Protein AF-A0AAV5Y1X2-F1 (afdb_monomer)

Foldseek 3Di:
DDQDDPLVVVLVVLVVCCVDPNVPVDADDPCLLVVLQVVLVVQDQWDPDPDDDIHGGRVSVSSNSNSVSCCVSHNDDPDD

Nearest PDB structures (foldseek):
  8tzr-assembly1_B  TM=2.966E-01  e=9.903E+00  Homo sapiens

Mean predicted aligned error: 3.87 Å

Sequence (80 aa):
MTEADVVGRASSAILKNLAGPMAKDMPYTPYTEATLRRLAGLEPRTLALMHGSTFKGDGGKAILALAEVIKRALGPAEAA

Solvent-accessible surface area (backbone atoms only — not comparable to full-atom values): 4704 Å² total; per-residue (Å²): 112,40,75,66,83,57,49,66,55,52,48,52,49,54,56,52,33,53,75,42,100,48,53,75,78,71,85,68,53,94,56,50,59,60,52,36,52,56,57,19,72,65,61,33,52,55,40,86,46,95,75,75,62,34,38,45,51,67,34,20,62,46,36,47,56,41,41,54,49,48,43,74,75,51,40,80,77,79,83,126

Structure (mmCIF, N/CA/C/O backbone):
data_AF-A0AAV5Y1X2-F1
#
_entry.id   AF-A0AAV5Y1X2-F1
#
loop_
_atom_site.group_PDB
_atom_site.id
_atom_site.type_symbol
_atom_site.label_atom_id
_atom_site.label_alt_id
_atom_site.label_comp_id
_atom_site.label_asym_id
_atom_site.label_entity_id
_atom_site.label_seq_id
_atom_site.pdbx_PDB_ins_code
_atom_site.Cartn_x
_atom_site.Cartn_y
_atom_site.Cartn_z
_atom_site.occupancy
_atom_site.B_iso_or_equiv
_atom_site.auth_seq_id
_atom_site.auth_comp_id
_atom_site.auth_asym_id
_atom_site.auth_atom_id
_atom_site.pdbx_PDB_model_num
ATOM 1 N N . MET A 1 1 ? -1.087 11.617 15.809 1.00 86.75 1 MET A N 1
ATOM 2 C CA . MET A 1 1 ? -2.089 10.731 15.170 1.00 86.75 1 MET A CA 1
ATOM 3 C C . MET A 1 1 ? -2.820 11.526 14.094 1.00 86.75 1 MET A C 1
ATOM 5 O O . MET A 1 1 ? -2.947 12.731 14.264 1.00 86.75 1 MET A O 1
ATOM 9 N N . THR A 1 2 ? -3.230 10.905 12.988 1.00 94.88 2 THR A N 1
ATOM 10 C CA . THR A 1 2 ? -3.853 11.576 11.836 1.00 94.88 2 THR A CA 1
ATOM 11 C C . THR A 1 2 ? -4.875 10.671 11.149 1.00 94.88 2 THR A C 1
ATOM 13 O O . THR A 1 2 ? -4.718 9.453 11.159 1.00 94.88 2 THR A O 1
ATOM 16 N N . GLU A 1 3 ? -5.885 11.274 10.533 1.00 94.06 3 GLU A N 1
ATOM 17 C CA . GLU A 1 3 ? -6.838 10.611 9.626 1.00 94.06 3 GLU A CA 1
ATOM 18 C C . GLU A 1 3 ? -6.582 11.026 8.161 1.00 94.06 3 GLU A C 1
ATOM 20 O O . GLU A 1 3 ? -7.275 10.594 7.245 1.00 94.06 3 GLU A O 1
ATOM 25 N N . ALA A 1 4 ? -5.567 11.870 7.928 1.00 92.44 4 ALA A N 1
ATOM 26 C CA . ALA A 1 4 ? -5.180 12.334 6.603 1.00 92.44 4 ALA A CA 1
ATOM 27 C C . ALA A 1 4 ? -4.484 11.233 5.793 1.00 92.44 4 ALA A C 1
ATOM 29 O O . ALA A 1 4 ? -3.909 10.298 6.355 1.00 92.44 4 ALA A O 1
ATOM 30 N N . ASP A 1 5 ? -4.457 11.402 4.469 1.00 92.12 5 ASP A N 1
ATOM 31 C CA . ASP A 1 5 ? -3.849 10.443 3.550 1.00 92.12 5 ASP A CA 1
ATOM 32 C C . ASP A 1 5 ? -2.376 10.154 3.904 1.00 92.12 5 ASP A C 1
ATOM 34 O O . ASP A 1 5 ? -1.518 11.044 3.988 1.00 92.12 5 ASP A O 1
ATOM 38 N N . VAL A 1 6 ? -2.089 8.879 4.155 1.00 94.69 6 VAL A N 1
ATOM 39 C CA . VAL A 1 6 ? -0.744 8.342 4.393 1.00 94.69 6 VAL A CA 1
ATOM 40 C C . VAL A 1 6 ? -0.225 7.546 3.196 1.00 94.69 6 VAL A C 1
ATOM 42 O O . VAL A 1 6 ? 0.990 7.451 3.021 1.00 94.69 6 VAL A O 1
ATOM 45 N N . VAL A 1 7 ? -1.115 7.035 2.341 1.00 95.94 7 VAL A N 1
ATOM 46 C CA . VAL A 1 7 ? -0.752 6.218 1.177 1.00 95.94 7 VAL A CA 1
ATOM 47 C C . VAL A 1 7 ? -0.186 7.102 0.074 1.00 95.94 7 VAL A C 1
ATOM 49 O O . VAL A 1 7 ? 0.865 6.776 -0.470 1.00 95.94 7 VAL A O 1
ATOM 52 N N . GLY A 1 8 ? -0.790 8.262 -0.205 1.00 95.25 8 GLY A N 1
ATOM 53 C CA . GLY A 1 8 ? -0.257 9.205 -1.194 1.00 95.25 8 GLY A CA 1
ATOM 54 C C . GLY A 1 8 ? 1.129 9.736 -0.818 1.00 95.25 8 GLY A C 1
ATOM 55 O O . GLY A 1 8 ? 2.007 9.876 -1.676 1.00 95.25 8 GLY A O 1
ATOM 56 N N . ARG A 1 9 ? 1.380 9.943 0.482 1.00 93.56 9 ARG A N 1
ATOM 57 C CA . ARG A 1 9 ? 2.711 10.309 0.997 1.00 93.56 9 ARG A CA 1
ATOM 58 C C . ARG A 1 9 ? 3.732 9.194 0.782 1.00 93.56 9 ARG A C 1
ATOM 60 O O . ARG A 1 9 ? 4.810 9.469 0.256 1.00 93.56 9 ARG A O 1
ATOM 67 N N . ALA A 1 10 ? 3.386 7.955 1.133 1.00 94.44 10 ALA A N 1
ATOM 68 C CA . ALA A 1 10 ? 4.247 6.794 0.906 1.00 94.44 10 ALA A CA 1
ATOM 69 C C . ALA A 1 10 ? 4.525 6.578 -0.593 1.00 94.44 10 ALA A C 1
ATOM 71 O O . ALA A 1 10 ? 5.679 6.436 -0.990 1.00 94.44 10 ALA A O 1
ATOM 72 N N . SER A 1 11 ? 3.492 6.655 -1.437 1.00 94.75 11 SER A N 1
ATOM 73 C CA . SER A 1 11 ? 3.617 6.550 -2.893 1.00 94.75 11 SER A CA 1
ATOM 74 C C . SER A 1 11 ? 4.560 7.602 -3.463 1.00 94.75 11 SER A C 1
ATOM 76 O O . SER A 1 11 ? 5.414 7.282 -4.285 1.00 94.75 11 SER A O 1
ATOM 78 N N . SER A 1 12 ? 4.435 8.853 -3.020 1.00 94.50 12 SER A N 1
ATOM 79 C CA . SER A 1 12 ? 5.308 9.937 -3.475 1.00 94.50 12 SER A CA 1
ATOM 80 C C . SER A 1 12 ? 6.767 9.697 -3.088 1.00 94.50 12 SER A C 1
ATOM 82 O O . SER A 1 12 ? 7.658 10.000 -3.876 1.00 94.50 12 SER A O 1
ATOM 84 N N . ALA A 1 13 ? 7.022 9.160 -1.891 1.00 92.50 13 ALA A N 1
ATOM 85 C CA . ALA A 1 13 ? 8.372 8.831 -1.443 1.00 92.50 13 ALA A CA 1
ATOM 86 C C . ALA A 1 13 ? 8.984 7.691 -2.273 1.00 92.50 13 ALA A C 1
ATOM 88 O O . ALA A 1 13 ? 10.086 7.852 -2.790 1.00 92.50 13 ALA A O 1
ATOM 89 N N . ILE A 1 14 ? 8.243 6.596 -2.480 1.00 93.19 14 ILE A N 1
ATOM 90 C CA . ILE A 1 14 ? 8.687 5.448 -3.293 1.00 93.19 14 ILE A CA 1
ATOM 91 C C . ILE A 1 14 ? 9.052 5.899 -4.714 1.00 93.19 14 ILE A C 1
ATOM 93 O O . ILE A 1 14 ? 10.143 5.609 -5.199 1.00 93.19 14 ILE A O 1
ATOM 97 N N . LEU A 1 15 ? 8.173 6.665 -5.369 1.00 92.19 15 LEU A N 1
ATOM 98 C CA . LEU A 1 15 ? 8.407 7.133 -6.739 1.00 92.19 15 LEU A CA 1
ATOM 99 C C . LEU A 1 15 ? 9.601 8.097 -6.837 1.00 92.19 15 LEU A C 1
ATOM 101 O O . LEU A 1 15 ? 10.351 8.043 -7.810 1.00 92.19 15 LEU A O 1
ATOM 105 N N . LYS A 1 16 ? 9.811 8.957 -5.832 1.00 92.62 16 LYS A N 1
ATOM 106 C CA . LYS A 1 16 ? 10.985 9.842 -5.782 1.00 92.62 16 LYS A CA 1
ATOM 107 C C . LYS A 1 16 ? 12.284 9.063 -5.589 1.00 92.62 16 LYS A C 1
ATOM 109 O O . LYS A 1 16 ? 13.263 9.380 -6.258 1.00 92.62 16 LYS A O 1
ATOM 114 N N . ASN A 1 17 ? 12.295 8.051 -4.720 1.00 91.44 17 ASN A N 1
ATOM 115 C CA . ASN A 1 17 ? 13.479 7.214 -4.505 1.00 91.44 17 ASN A CA 1
ATOM 116 C C . ASN A 1 17 ? 13.845 6.438 -5.772 1.00 91.44 17 ASN A C 1
ATOM 118 O O . ASN A 1 17 ? 15.019 6.399 -6.137 1.00 91.44 17 ASN A O 1
ATOM 122 N N . LEU A 1 18 ? 12.841 5.917 -6.486 1.00 89.75 18 LEU A N 1
ATOM 123 C CA . LEU A 1 18 ? 13.019 5.230 -7.768 1.00 89.75 18 LEU A CA 1
ATOM 124 C C . LEU A 1 18 ? 13.637 6.102 -8.861 1.00 89.75 18 LEU A C 1
ATOM 126 O O . LEU A 1 18 ? 14.369 5.595 -9.706 1.00 89.75 18 LEU A O 1
ATOM 130 N N . ALA A 1 19 ? 13.373 7.406 -8.843 1.00 87.69 19 ALA A N 1
ATOM 131 C CA . ALA A 1 19 ? 13.971 8.352 -9.781 1.00 87.69 19 ALA A CA 1
ATOM 132 C C . ALA A 1 19 ? 15.380 8.827 -9.364 1.00 87.69 19 ALA A C 1
ATOM 134 O O . ALA A 1 19 ? 16.027 9.555 -10.116 1.00 87.69 19 ALA A O 1
ATOM 135 N N . GLY A 1 20 ? 15.844 8.471 -8.162 1.00 88.62 20 GLY A N 1
ATOM 136 C CA . GLY A 1 20 ? 17.078 8.974 -7.565 1.00 88.62 20 GLY A CA 1
ATOM 137 C C . GLY A 1 20 ? 18.187 7.922 -7.431 1.00 88.62 20 GLY A C 1
ATOM 138 O O . GLY A 1 20 ? 18.035 6.772 -7.841 1.00 88.62 20 GLY A O 1
ATOM 139 N N . PRO A 1 21 ? 19.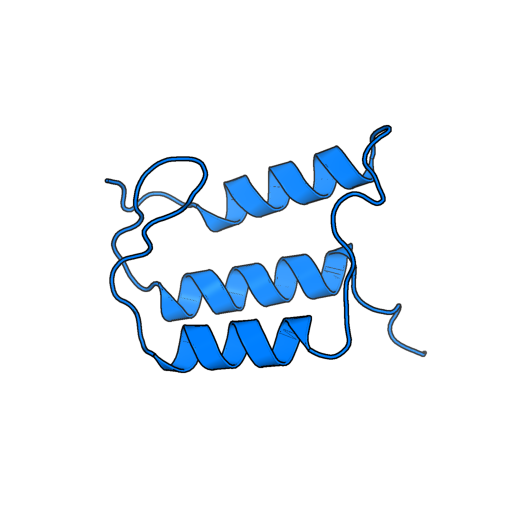315 8.274 -6.786 1.00 88.56 21 PRO A N 1
ATOM 140 C CA . PRO A 1 21 ? 20.427 7.344 -6.552 1.00 88.56 21 PRO A CA 1
ATOM 141 C C . PRO A 1 21 ? 20.054 6.148 -5.654 1.00 88.56 21 PRO A C 1
ATOM 143 O O . PRO A 1 21 ? 20.826 5.200 -5.548 1.00 88.56 21 PRO A O 1
ATOM 146 N N . MET A 1 22 ? 18.877 6.181 -5.019 1.00 84.00 22 MET A N 1
ATOM 147 C CA . MET A 1 22 ? 18.337 5.134 -4.146 1.00 84.00 22 MET A CA 1
ATOM 148 C C . MET A 1 22 ? 17.325 4.218 -4.844 1.00 84.00 22 MET A C 1
ATOM 150 O O . MET A 1 22 ? 16.597 3.506 -4.169 1.00 84.00 22 MET A O 1
ATOM 154 N N . ALA A 1 23 ? 17.298 4.159 -6.178 1.00 81.81 23 ALA A N 1
ATOM 155 C CA . ALA A 1 23 ? 16.294 3.405 -6.939 1.00 81.81 23 ALA A CA 1
ATOM 156 C C . ALA A 1 23 ? 16.209 1.884 -6.672 1.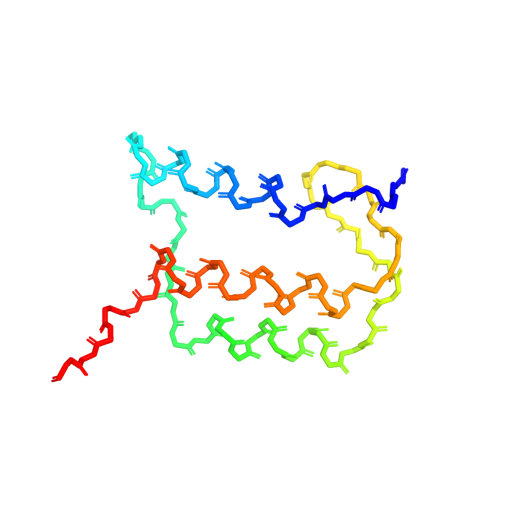00 81.81 23 ALA A C 1
ATOM 158 O O . ALA A 1 23 ? 15.380 1.197 -7.262 1.00 81.81 23 ALA A O 1
ATOM 159 N N . LYS A 1 24 ? 17.079 1.334 -5.819 1.00 79.94 24 LYS A N 1
ATOM 160 C CA . LYS A 1 24 ? 17.139 -0.089 -5.450 1.00 79.94 24 LYS A CA 1
ATOM 161 C C . LYS A 1 24 ? 17.097 -0.310 -3.933 1.00 79.94 24 LYS A C 1
ATOM 163 O O . LYS A 1 24 ? 17.519 -1.362 -3.462 1.00 79.94 24 LYS A O 1
ATOM 168 N N . ASP A 1 25 ? 16.639 0.679 -3.170 1.00 86.38 25 ASP A N 1
ATOM 169 C CA . ASP A 1 25 ? 16.532 0.605 -1.708 1.00 86.38 25 ASP A CA 1
ATOM 170 C C . ASP A 1 25 ? 15.430 -0.358 -1.227 1.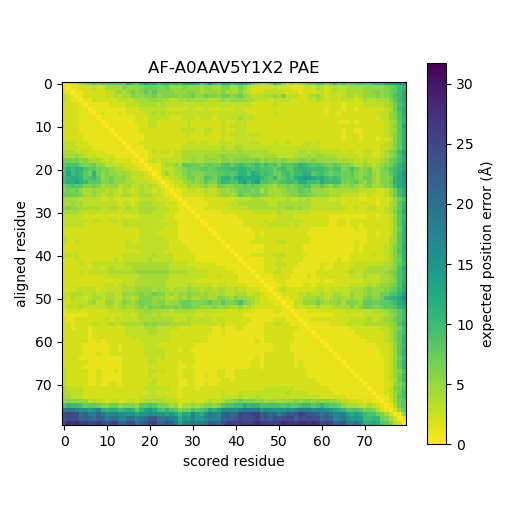00 86.38 25 ASP A C 1
ATOM 17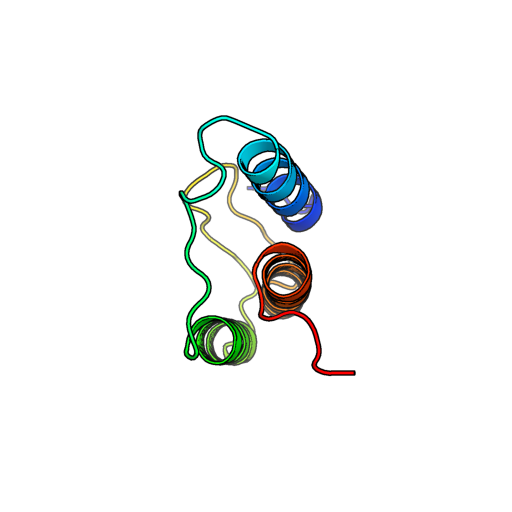2 O O . ASP A 1 25 ? 15.517 -0.893 -0.121 1.00 86.38 25 ASP A O 1
ATOM 176 N N . MET A 1 26 ? 14.426 -0.624 -2.068 1.00 89.69 26 MET A N 1
ATOM 177 C CA . MET A 1 26 ? 13.267 -1.449 -1.740 1.00 89.69 26 MET A CA 1
ATOM 178 C C . MET A 1 26 ? 13.067 -2.594 -2.754 1.00 89.69 26 MET A C 1
ATOM 180 O O . MET A 1 26 ? 12.495 -2.378 -3.824 1.00 89.69 26 MET A O 1
ATOM 184 N N . PRO A 1 27 ? 13.490 -3.835 -2.441 1.00 90.50 27 PRO A N 1
ATOM 185 C CA . PRO A 1 27 ? 13.257 -4.979 -3.316 1.00 90.50 27 PRO A CA 1
ATOM 186 C C . PRO A 1 27 ? 11.790 -5.430 -3.287 1.00 90.50 27 PRO A C 1
ATOM 188 O O . PRO A 1 27 ? 11.173 -5.546 -2.225 1.00 90.50 27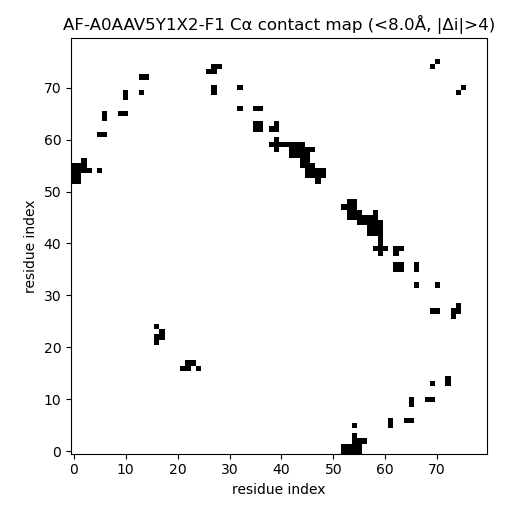 PRO A O 1
ATOM 191 N N . TYR A 1 28 ? 11.249 -5.774 -4.456 1.00 93.75 28 TYR A N 1
ATOM 192 C CA . TYR A 1 28 ? 9.990 -6.508 -4.567 1.00 93.75 28 TYR A CA 1
ATOM 193 C C . TYR A 1 28 ? 10.269 -8.010 -4.615 1.00 93.75 28 TYR A C 1
ATOM 195 O O . TYR A 1 28 ? 11.068 -8.476 -5.425 1.00 93.75 28 TYR A O 1
ATOM 203 N N . THR A 1 29 ? 9.616 -8.781 -3.748 1.00 94.19 29 THR A N 1
ATOM 204 C CA . THR A 1 29 ? 9.817 -10.232 -3.633 1.00 94.19 29 THR A CA 1
ATOM 205 C C . THR A 1 29 ? 8.501 -10.972 -3.873 1.00 94.19 29 THR A C 1
ATOM 207 O O . THR A 1 29 ? 7.434 -10.370 -3.720 1.00 94.19 29 THR A O 1
ATOM 210 N N . PRO A 1 30 ? 8.528 -12.290 -4.150 1.00 93.94 30 PRO A N 1
ATOM 211 C CA . PRO A 1 30 ? 7.307 -13.092 -4.269 1.00 93.94 30 PRO A CA 1
ATOM 212 C C . PRO A 1 30 ? 6.387 -13.034 -3.036 1.00 93.94 30 PRO A C 1
ATOM 214 O O . PRO A 1 30 ? 5.192 -13.294 -3.139 1.00 93.94 30 PRO A O 1
ATOM 217 N N . TYR A 1 31 ? 6.922 -12.668 -1.867 1.00 96.19 31 TYR A N 1
ATOM 218 C CA . TYR A 1 31 ? 6.165 -12.574 -0.619 1.00 96.19 31 TYR A CA 1
ATOM 219 C C . TYR A 1 31 ? 5.565 -11.187 -0.360 1.00 96.19 31 TYR A C 1
ATOM 221 O O . TYR A 1 31 ? 4.737 -11.054 0.544 1.00 96.19 31 TYR A O 1
ATOM 229 N N . THR A 1 32 ? 5.968 -10.155 -1.112 1.00 96.06 32 THR A N 1
ATOM 230 C CA . THR A 1 32 ? 5.605 -8.755 -0.833 1.00 96.06 32 THR A CA 1
ATOM 231 C C . THR A 1 32 ? 4.090 -8.553 -0.855 1.00 96.06 32 THR A C 1
ATOM 233 O O . THR A 1 32 ? 3.517 -8.061 0.117 1.00 96.06 32 THR A O 1
ATOM 236 N N . GLU A 1 33 ? 3.418 -8.989 -1.922 1.00 95.62 33 GLU A N 1
ATOM 237 C CA . GLU A 1 33 ? 1.964 -8.836 -2.049 1.00 95.62 33 GLU A CA 1
ATOM 238 C C . GLU A 1 33 ? 1.206 -9.680 -1.014 1.00 95.62 33 GLU A C 1
ATOM 240 O O . GLU A 1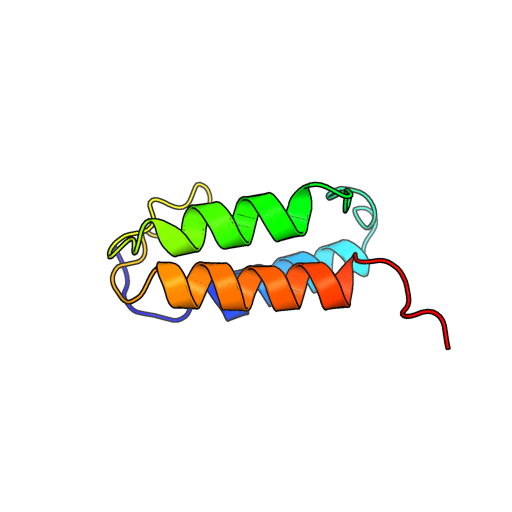 33 ? 0.334 -9.165 -0.310 1.00 95.62 33 GLU A O 1
ATOM 245 N N . ALA A 1 34 ? 1.568 -10.959 -0.871 1.00 96.81 34 ALA A N 1
ATOM 246 C CA . ALA A 1 34 ? 0.908 -11.872 0.062 1.00 96.81 34 ALA A CA 1
ATOM 247 C C . ALA A 1 34 ? 1.000 -11.380 1.516 1.00 96.81 34 ALA A C 1
ATOM 249 O O . ALA A 1 34 ? 0.024 -11.454 2.265 1.00 96.81 34 ALA A O 1
ATOM 250 N N . THR A 1 35 ? 2.150 -10.823 1.906 1.00 97.94 35 THR A N 1
ATOM 251 C CA . THR A 1 35 ? 2.360 -10.268 3.248 1.00 97.94 35 THR A CA 1
ATOM 252 C C . THR A 1 35 ? 1.454 -9.066 3.499 1.00 97.94 35 THR A C 1
ATOM 254 O O . THR A 1 35 ? 0.767 -9.025 4.519 1.00 97.94 35 THR A O 1
ATOM 257 N N . LEU A 1 36 ? 1.390 -8.110 2.566 1.00 97.81 36 LEU A N 1
ATOM 258 C CA . LEU A 1 36 ? 0.543 -6.922 2.714 1.00 97.81 36 LEU A CA 1
ATOM 259 C C . LEU A 1 36 ? -0.947 -7.286 2.747 1.00 97.81 36 LEU A C 1
ATOM 261 O O . LEU A 1 36 ? -1.677 -6.785 3.600 1.00 97.81 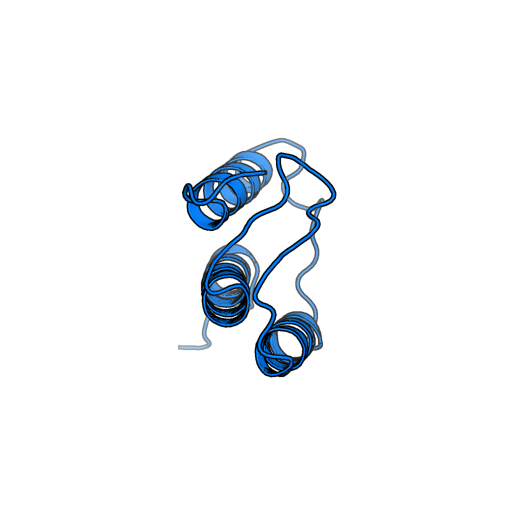36 LEU A O 1
ATOM 265 N N . ARG A 1 37 ? -1.398 -8.216 1.895 1.00 97.94 37 ARG A N 1
ATOM 266 C CA . ARG A 1 37 ? -2.789 -8.701 1.919 1.00 97.94 37 ARG A CA 1
ATOM 267 C C . ARG A 1 37 ? -3.135 -9.381 3.246 1.00 97.94 37 ARG A C 1
ATOM 269 O O . ARG A 1 37 ? -4.198 -9.118 3.801 1.00 97.94 37 ARG A O 1
ATOM 276 N N . ARG A 1 38 ? -2.227 -10.196 3.796 1.00 98.31 38 ARG A N 1
ATOM 277 C CA . ARG A 1 38 ? -2.414 -10.831 5.110 1.00 98.31 38 ARG A CA 1
ATOM 278 C C . ARG A 1 38 ? -2.489 -9.804 6.243 1.00 98.31 38 ARG A C 1
ATOM 280 O O . ARG A 1 38 ? -3.307 -9.973 7.137 1.00 98.31 38 ARG A O 1
ATOM 287 N N . LEU A 1 39 ? -1.677 -8.746 6.200 1.00 98.19 39 LEU A N 1
ATOM 288 C CA . LEU A 1 39 ? -1.749 -7.647 7.171 1.00 98.19 39 LEU A CA 1
ATOM 289 C C . LEU A 1 39 ? -3.064 -6.867 7.060 1.00 98.19 39 LEU A C 1
ATOM 291 O O . LEU A 1 39 ? -3.666 -6.544 8.080 1.00 98.19 39 LEU A O 1
ATOM 295 N N . ALA A 1 40 ? -3.533 -6.598 5.839 1.00 98.25 40 ALA A N 1
ATOM 296 C CA . ALA A 1 40 ? -4.822 -5.949 5.622 1.00 98.25 40 ALA A CA 1
ATOM 297 C C . ALA A 1 40 ? -5.994 -6.789 6.152 1.00 98.25 40 ALA A C 1
ATOM 299 O O . ALA A 1 40 ? -6.926 -6.234 6.729 1.00 98.25 40 ALA A O 1
ATOM 300 N N . GLY A 1 41 ? -5.914 -8.118 6.019 1.00 98.19 41 GLY A N 1
ATOM 301 C CA . GLY A 1 41 ? -6.904 -9.066 6.539 1.00 98.19 41 GLY A CA 1
ATOM 302 C C . GLY A 1 41 ? -7.008 -9.128 8.068 1.00 98.19 41 GLY A C 1
ATOM 303 O O . GLY A 1 41 ? -7.906 -9.786 8.577 1.00 98.19 41 GLY A O 1
ATOM 304 N N . LEU A 1 42 ? -6.129 -8.442 8.809 1.00 98.31 42 LEU A N 1
ATOM 305 C CA . LEU A 1 42 ? -6.289 -8.231 10.255 1.00 98.31 42 LEU A CA 1
ATOM 306 C C . LEU A 1 42 ? -7.254 -7.079 10.584 1.00 98.31 42 LEU A C 1
ATOM 308 O O . LEU A 1 42 ? -7.437 -6.762 11.757 1.00 98.31 42 LEU A O 1
ATOM 312 N N . GLU A 1 43 ? -7.813 -6.422 9.561 1.00 97.38 43 GLU A N 1
ATOM 313 C CA . GLU A 1 43 ? -8.762 -5.306 9.666 1.00 97.38 43 GLU A CA 1
ATOM 314 C C . GLU A 1 43 ? -8.307 -4.197 10.645 1.00 97.38 43 GLU A C 1
ATOM 316 O O . GLU A 1 43 ? -9.063 -3.768 11.526 1.00 97.38 43 GLU A O 1
ATOM 321 N N . PRO A 1 44 ? -7.052 -3.706 10.544 1.00 97.56 44 PRO A N 1
ATOM 322 C CA . PRO A 1 44 ? -6.539 -2.749 11.511 1.00 97.56 44 PRO A CA 1
ATOM 323 C C . PRO A 1 44 ? -7.263 -1.405 11.393 1.00 97.56 44 PRO A C 1
ATOM 325 O O . PRO A 1 44 ? -7.374 -0.833 10.311 1.00 97.56 44 PRO A O 1
ATOM 328 N N . ARG A 1 45 ? -7.683 -0.846 12.534 1.00 97.31 45 ARG A N 1
ATOM 329 C CA . ARG A 1 45 ? -8.276 0.508 12.613 1.00 97.31 45 ARG A CA 1
ATOM 330 C C . ARG A 1 45 ? -7.255 1.623 12.864 1.00 97.31 45 ARG A C 1
ATOM 332 O O . ARG A 1 45 ? -7.575 2.810 12.800 1.00 97.31 45 ARG A O 1
ATOM 339 N N . THR A 1 46 ? -6.021 1.234 13.173 1.00 96.50 46 THR A N 1
ATOM 340 C CA . THR A 1 46 ? -4.916 2.141 13.484 1.00 96.50 46 THR A CA 1
ATOM 341 C C . THR A 1 46 ? -3.620 1.537 12.959 1.00 96.50 46 THR A C 1
ATOM 343 O O . THR A 1 46 ? -3.368 0.354 13.174 1.00 96.50 46 THR A O 1
ATOM 346 N N . LEU A 1 47 ? -2.780 2.344 12.310 1.00 97.25 47 LEU A N 1
ATOM 347 C CA . LEU A 1 47 ? -1.448 1.943 11.853 1.00 97.25 47 LEU A CA 1
ATOM 348 C C . LEU A 1 47 ? -0.386 2.787 12.561 1.00 97.25 47 LEU A C 1
ATOM 350 O O . LEU A 1 47 ? -0.306 4.003 12.365 1.00 97.25 47 LEU A O 1
ATOM 354 N N . ALA A 1 48 ? 0.443 2.141 13.379 1.00 95.94 48 ALA A N 1
ATOM 355 C CA . ALA A 1 48 ? 1.622 2.754 13.983 1.00 95.94 48 ALA A CA 1
ATOM 356 C C . ALA A 1 48 ? 2.781 2.733 12.973 1.00 95.94 48 ALA A C 1
ATOM 358 O O . ALA A 1 48 ? 3.544 1.775 12.899 1.00 95.94 48 ALA A O 1
ATOM 359 N N . LEU A 1 49 ? 2.861 3.772 12.142 1.00 93.62 49 LEU A N 1
ATOM 360 C CA . LEU A 1 49 ? 3.862 3.878 11.080 1.00 93.62 49 LEU A CA 1
ATOM 361 C C . LEU A 1 49 ? 5.242 4.230 11.654 1.00 93.62 49 LEU A C 1
ATOM 363 O O . LEU A 1 49 ? 5.344 5.069 12.544 1.00 93.62 49 LEU A O 1
ATOM 367 N N . MET A 1 50 ? 6.305 3.641 11.099 1.00 91.31 50 MET A N 1
ATOM 368 C CA . MET A 1 50 ? 7.692 3.971 11.474 1.00 91.31 50 MET A CA 1
ATOM 369 C C . MET A 1 50 ? 8.101 5.390 11.056 1.00 91.31 50 MET A C 1
ATOM 371 O O . MET A 1 50 ? 8.929 6.021 11.709 1.00 91.31 50 MET A O 1
ATOM 375 N N . HIS A 1 51 ? 7.521 5.899 9.966 1.00 90.19 51 HIS A N 1
ATOM 376 C CA . HIS A 1 51 ? 7.782 7.241 9.458 1.00 90.19 51 HIS A CA 1
ATOM 377 C C . HIS A 1 51 ? 6.476 8.016 9.321 1.00 90.19 51 HIS A C 1
ATOM 379 O O . HIS A 1 51 ? 5.567 7.624 8.589 1.00 90.19 51 HIS A O 1
ATOM 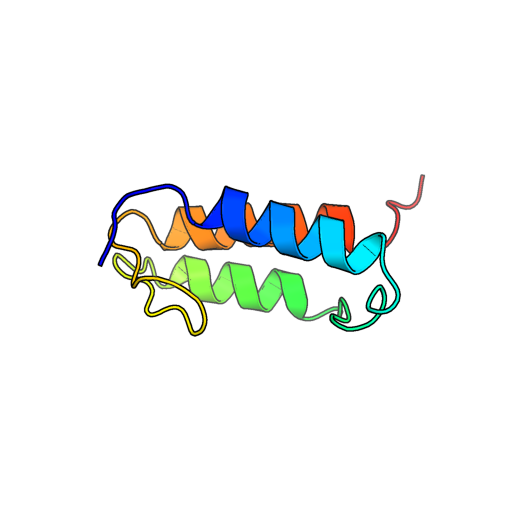385 N N . GLY A 1 52 ? 6.408 9.148 10.019 1.00 87.50 52 GLY A N 1
ATOM 386 C CA . GLY A 1 52 ? 5.233 10.007 10.057 1.00 87.50 52 GLY A CA 1
ATOM 387 C C . GLY A 1 52 ? 4.338 9.751 11.267 1.00 87.50 52 GLY A C 1
ATOM 388 O O . GLY A 1 52 ? 4.749 9.210 12.287 1.00 87.50 52 GLY A O 1
ATOM 389 N N . SER A 1 53 ? 3.098 10.225 11.169 1.00 92.81 53 SER A N 1
ATOM 390 C CA . SER A 1 53 ? 2.110 10.098 12.242 1.00 92.81 53 SER A CA 1
ATOM 391 C C . SER A 1 53 ? 1.410 8.744 12.206 1.00 92.81 53 SER A C 1
ATOM 393 O O . SER A 1 53 ? 1.082 8.259 11.127 1.00 92.81 53 SER A O 1
ATOM 395 N N . THR A 1 54 ? 1.057 8.213 13.380 1.00 95.94 54 THR A N 1
ATOM 396 C CA . THR A 1 54 ? 0.083 7.118 13.509 1.00 95.94 54 THR A CA 1
ATOM 397 C C . THR A 1 54 ? -1.187 7.451 12.731 1.00 95.94 54 THR A C 1
ATOM 399 O O . THR A 1 54 ? -1.780 8.509 12.964 1.00 95.94 54 THR A O 1
ATOM 402 N N . PHE A 1 55 ? -1.602 6.558 11.839 1.00 97.44 55 PHE A N 1
ATOM 403 C CA . PHE A 1 55 ? -2.847 6.682 11.088 1.00 97.44 55 PHE A CA 1
ATOM 404 C C . PHE A 1 55 ? -4.000 6.055 11.869 1.00 97.44 55 PHE A C 1
ATOM 406 O O . PHE A 1 55 ? -3.830 4.982 12.446 1.00 97.44 55 PHE A O 1
ATOM 413 N N . LYS A 1 56 ? -5.162 6.702 11.866 1.00 97.81 56 LYS A N 1
ATOM 414 C CA . LYS A 1 56 ? -6.425 6.191 12.406 1.00 97.81 56 LYS A CA 1
ATOM 415 C C . LYS A 1 56 ? -7.466 6.217 11.284 1.00 97.81 56 LYS A C 1
ATOM 417 O O . LYS A 1 56 ? -7.623 7.243 10.632 1.00 97.81 56 LYS A O 1
ATOM 422 N N . GLY A 1 57 ? -8.156 5.103 11.054 1.00 96.25 57 GLY A N 1
ATOM 423 C CA . GLY A 1 57 ? -9.103 4.948 9.947 1.00 96.25 57 GLY A CA 1
ATOM 424 C C . GLY A 1 57 ? -9.185 3.500 9.468 1.00 96.25 57 GLY A C 1
ATOM 425 O O . GLY A 1 57 ? -8.892 2.578 10.223 1.00 96.25 57 GLY A O 1
ATOM 426 N N . ASP A 1 58 ? -9.560 3.285 8.209 1.00 97.44 58 ASP A N 1
ATOM 427 C CA . ASP A 1 58 ? -9.534 1.953 7.594 1.00 97.44 58 ASP A CA 1
ATOM 428 C C . ASP A 1 58 ? -8.096 1.584 7.185 1.00 97.44 58 ASP A C 1
ATOM 430 O O . ASP A 1 58 ? -7.630 1.866 6.076 1.00 97.44 58 ASP A O 1
ATOM 434 N N . GLY A 1 59 ? -7.351 1.011 8.130 1.00 97.25 59 GLY A N 1
ATOM 435 C CA . GLY A 1 59 ? -5.965 0.602 7.927 1.00 97.25 59 GLY A CA 1
ATOM 436 C C . GLY A 1 59 ? -5.836 -0.580 6.970 1.00 97.25 59 GLY A C 1
ATOM 437 O O . GLY A 1 59 ? -4.846 -0.654 6.245 1.00 97.25 59 GLY A O 1
ATOM 438 N N . GLY A 1 60 ? -6.839 -1.462 6.911 1.00 98.00 60 GLY A N 1
ATOM 439 C CA . GLY A 1 60 ? -6.881 -2.561 5.945 1.00 98.00 60 GLY A CA 1
ATOM 440 C C . GLY A 1 60 ? -6.894 -2.028 4.514 1.00 98.00 60 GLY A C 1
ATOM 441 O O . GLY A 1 60 ? -6.026 -2.372 3.707 1.00 98.00 60 GLY A O 1
ATOM 442 N N . LYS A 1 61 ? -7.800 -1.089 4.225 1.00 97.62 61 LYS A N 1
ATOM 443 C CA . LYS A 1 61 ? -7.863 -0.400 2.931 1.00 97.62 61 LYS A CA 1
ATOM 444 C C . LYS A 1 61 ? -6.588 0.382 2.623 1.00 97.62 61 LYS A C 1
ATOM 446 O O . LYS A 1 61 ? -6.122 0.343 1.485 1.00 97.62 61 LYS A O 1
ATOM 451 N N . ALA A 1 62 ? -5.995 1.053 3.612 1.00 97.69 62 ALA A N 1
ATOM 452 C CA . ALA A 1 62 ? -4.732 1.769 3.426 1.00 97.69 62 ALA A CA 1
ATOM 453 C C . ALA A 1 62 ? -3.572 0.826 3.048 1.00 97.69 62 ALA A C 1
ATOM 455 O O . ALA A 1 62 ? -2.799 1.137 2.141 1.00 97.69 62 ALA A O 1
ATOM 456 N N . ILE A 1 63 ? -3.470 -0.343 3.691 1.00 98.12 63 ILE A N 1
ATOM 457 C CA . ILE A 1 63 ? -2.454 -1.358 3.369 1.00 98.12 63 ILE A CA 1
ATOM 458 C C . ILE A 1 63 ? -2.670 -1.925 1.961 1.00 98.12 63 ILE A C 1
ATOM 460 O O . ILE A 1 63 ? -1.704 -2.055 1.211 1.00 98.12 63 ILE A O 1
ATOM 464 N N . LEU A 1 64 ? -3.914 -2.229 1.573 1.00 98.25 64 LEU A N 1
ATOM 465 C CA . LEU A 1 64 ? -4.216 -2.720 0.222 1.00 98.25 64 LEU A CA 1
ATOM 466 C C . LEU A 1 64 ? -3.862 -1.686 -0.849 1.00 98.25 64 LEU A C 1
ATOM 468 O O . LEU A 1 64 ? -3.228 -2.026 -1.843 1.00 98.25 64 LEU A O 1
ATOM 472 N N . ALA A 1 65 ? -4.203 -0.416 -0.624 1.00 97.69 65 ALA A N 1
ATOM 473 C CA . ALA A 1 65 ? -3.842 0.657 -1.543 1.00 97.69 65 ALA A CA 1
ATOM 474 C C . ALA A 1 65 ? -2.314 0.811 -1.672 1.00 97.69 65 ALA A C 1
ATOM 476 O O . ALA A 1 65 ? -1.800 0.981 -2.777 1.00 97.69 65 ALA A O 1
ATOM 477 N N . LEU A 1 66 ? -1.572 0.693 -0.564 1.00 96.94 66 LEU A N 1
ATOM 478 C CA . LEU A 1 66 ? -0.108 0.688 -0.589 1.00 96.94 66 LEU A CA 1
ATOM 479 C C . LEU A 1 66 ? 0.456 -0.522 -1.355 1.00 96.94 66 LEU A C 1
ATOM 481 O O . LEU A 1 66 ? 1.437 -0.375 -2.083 1.00 96.94 66 LEU A O 1
ATOM 485 N N . ALA A 1 67 ? -0.156 -1.701 -1.222 1.00 97.12 67 ALA A N 1
ATOM 486 C CA . ALA A 1 67 ? 0.260 -2.900 -1.947 1.00 97.12 67 ALA A CA 1
ATOM 487 C C . ALA A 1 67 ? 0.170 -2.715 -3.467 1.00 97.12 67 ALA A C 1
ATOM 489 O O . ALA A 1 67 ? 1.112 -3.074 -4.172 1.00 97.12 67 ALA A O 1
ATOM 490 N N . GLU A 1 68 ? -0.903 -2.093 -3.961 1.00 96.50 68 GLU A N 1
ATOM 491 C CA . GLU A 1 68 ? -1.060 -1.784 -5.388 1.00 96.50 68 GLU A CA 1
ATOM 492 C C . GLU A 1 68 ? -0.007 -0.777 -5.880 1.00 96.50 68 GLU A C 1
ATOM 494 O O . GLU A 1 68 ? 0.570 -0.954 -6.953 1.00 96.50 68 GLU A O 1
ATOM 499 N N . VAL A 1 69 ? 0.323 0.242 -5.075 1.00 95.62 69 VAL A N 1
ATOM 500 C CA . VAL A 1 69 ? 1.411 1.188 -5.389 1.00 95.62 69 VAL A CA 1
ATOM 501 C C . VAL A 1 69 ? 2.752 0.463 -5.513 1.00 95.62 69 VAL A C 1
ATOM 503 O O . VAL A 1 69 ? 3.458 0.644 -6.503 1.00 95.62 69 VAL A O 1
ATOM 506 N N . ILE A 1 70 ? 3.097 -0.369 -4.527 1.00 95.44 70 ILE A N 1
ATOM 507 C CA . ILE A 1 70 ? 4.358 -1.122 -4.503 1.00 95.44 70 ILE A CA 1
ATOM 508 C C . ILE A 1 70 ? 4.421 -2.093 -5.687 1.00 95.44 70 ILE A C 1
ATOM 510 O O . ILE A 1 70 ? 5.445 -2.167 -6.360 1.00 95.44 70 ILE A O 1
ATOM 514 N N . LYS A 1 71 ? 3.324 -2.801 -5.982 1.00 95.25 71 LYS A N 1
ATOM 515 C CA . LYS A 1 71 ? 3.229 -3.711 -7.129 1.00 95.25 71 LYS A CA 1
ATOM 516 C C . LYS A 1 71 ? 3.429 -2.980 -8.451 1.00 95.25 71 LYS A C 1
ATOM 518 O O . LYS A 1 71 ? 4.226 -3.425 -9.264 1.00 95.25 71 LYS A O 1
ATOM 523 N N . ARG A 1 72 ? 2.767 -1.841 -8.651 1.00 93.38 72 ARG A N 1
ATOM 524 C CA . ARG A 1 72 ? 2.913 -1.050 -9.878 1.00 93.38 72 ARG A CA 1
ATOM 525 C C . ARG A 1 72 ? 4.321 -0.476 -10.047 1.00 93.38 72 ARG A C 1
ATOM 527 O O . ARG A 1 72 ? 4.802 -0.382 -11.169 1.00 93.38 72 ARG A O 1
ATOM 534 N N . ALA A 1 73 ? 4.942 -0.03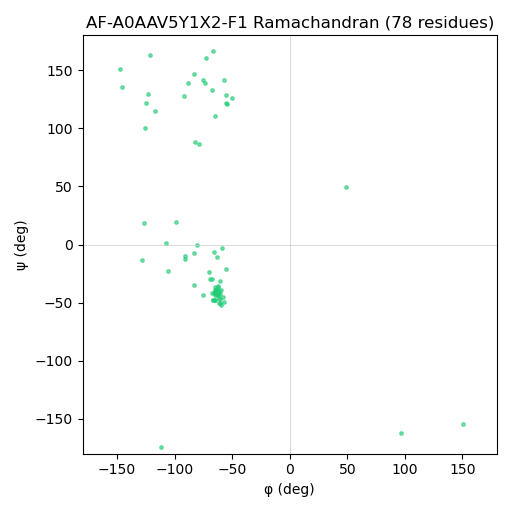0 -8.958 1.00 92.44 73 ALA A N 1
ATOM 535 C CA . ALA A 1 73 ? 6.225 0.664 -9.012 1.00 92.44 73 ALA A CA 1
ATOM 536 C C . ALA A 1 73 ? 7.432 -0.287 -9.072 1.00 92.44 73 ALA A C 1
ATOM 538 O O . ALA A 1 73 ? 8.437 0.049 -9.692 1.00 92.44 73 ALA A O 1
ATOM 539 N N . LEU A 1 74 ? 7.348 -1.438 -8.398 1.00 92.62 74 LEU A N 1
ATOM 540 C CA . LEU A 1 74 ? 8.487 -2.331 -8.146 1.00 92.62 74 LEU A CA 1
ATOM 541 C C . LEU A 1 74 ? 8.224 -3.787 -8.553 1.00 92.62 74 LEU A C 1
ATOM 543 O O . LEU A 1 74 ? 9.156 -4.589 -8.574 1.00 92.62 74 LEU A O 1
ATOM 547 N N . GLY A 1 75 ? 6.966 -4.152 -8.810 1.00 90.06 75 GLY A N 1
ATOM 548 C CA . GLY A 1 75 ? 6.593 -5.500 -9.215 1.00 90.06 75 GLY A CA 1
ATOM 549 C C . GLY A 1 75 ? 7.132 -5.864 -10.599 1.00 90.06 75 GLY A C 1
ATOM 550 O O . GLY A 1 75 ? 7.593 -4.998 -11.346 1.00 90.06 75 GLY A O 1
ATOM 551 N N . PRO A 1 76 ? 7.089 -7.158 -10.956 1.00 84.00 76 PRO A N 1
ATOM 552 C CA . PRO A 1 76 ? 7.466 -7.588 -12.294 1.00 84.00 76 PRO A CA 1
ATOM 553 C C . PRO A 1 76 ? 6.614 -6.852 -13.332 1.00 84.00 76 PRO A C 1
ATOM 555 O O . PRO A 1 76 ? 5.415 -6.654 -13.121 1.00 84.00 76 PRO A O 1
ATOM 558 N N . ALA A 1 77 ? 7.228 -6.468 -14.455 1.00 73.69 77 ALA A N 1
ATOM 559 C CA . ALA A 1 77 ? 6.466 -6.024 -15.613 1.00 73.69 77 ALA A CA 1
ATOM 560 C C . ALA A 1 77 ? 5.483 -7.141 -15.978 1.00 73.69 77 ALA A C 1
ATOM 562 O O . ALA A 1 77 ? 5.877 -8.307 -16.060 1.00 73.69 77 ALA A O 1
ATOM 563 N N . GLU A 1 78 ? 4.207 -6.790 -16.119 1.00 60.31 78 GLU A N 1
ATOM 564 C CA . GLU A 1 78 ? 3.177 -7.737 -16.528 1.00 60.31 78 GLU A CA 1
ATOM 565 C C . GLU A 1 78 ? 3.639 -8.373 -17.844 1.00 60.31 78 GLU A C 1
ATOM 567 O O . GLU A 1 78 ? 3.970 -7.662 -18.796 1.00 60.31 78 GLU A O 1
ATOM 572 N N . ALA A 1 79 ? 3.790 -9.700 -17.860 1.00 48.38 79 ALA A N 1
ATOM 573 C CA . ALA A 1 79 ? 4.133 -10.404 -19.084 1.00 48.38 79 ALA A CA 1
ATOM 574 C C . ALA A 1 79 ? 2.957 -10.218 -20.048 1.00 48.38 79 ALA A C 1
ATOM 576 O O . ALA A 1 79 ? 1.862 -10.709 -19.773 1.00 48.38 79 ALA A O 1
ATOM 577 N N . ALA A 1 80 ? 3.190 -9.436 -21.103 1.00 40.75 80 ALA A N 1
ATOM 578 C CA . ALA A 1 80 ? 2.275 -9.270 -22.225 1.00 40.75 80 ALA A CA 1
ATOM 579 C C . ALA A 1 80 ? 2.055 -10.594 -22.969 1.00 40.75 80 ALA A C 1
ATOM 581 O O . ALA A 1 80 ? 3.019 -11.395 -23.043 1.00 40.75 80 ALA A O 1
#

Radius of gyration: 13.17 Å; Cα contacts (8 Å, |Δi|>4): 80; chains: 1; bounding box: 30×25×37 Å

pLDDT: mean 92.04, std 9.66, range [40.75, 98.31]

Secondary structure (DSSP, 8-state):
-B-S-SHHHHHHHHHHHHTSTTTTSS---TTHHHHHHHHHTT--SEE--SSSPPEES-HHHHHHHHHHHHHHHHSPPP--